Protein AF-A0A0G0NEH3-F1 (afdb_monomer_lite)

Structure (mmCIF, N/CA/C/O backbone):
data_AF-A0A0G0NEH3-F1
#
_entry.id   AF-A0A0G0NEH3-F1
#
loop_
_atom_site.group_PDB
_atom_site.id
_atom_site.type_symbol
_atom_site.label_atom_id
_atom_site.label_alt_id
_atom_site.label_comp_id
_atom_site.label_asym_id
_atom_site.label_entity_id
_atom_site.label_seq_id
_atom_site.pdbx_PDB_ins_code
_atom_site.Cartn_x
_atom_site.Cartn_y
_atom_site.Cartn_z
_atom_site.occupancy
_atom_site.B_iso_or_equiv
_atom_site.auth_seq_id
_atom_site.auth_comp_id
_atom_site.auth_asym_id
_atom_site.auth_atom_id
_atom_site.pdbx_PDB_model_num
ATOM 1 N N . MET A 1 1 ? -4.430 35.534 -38.968 1.00 45.97 1 MET A N 1
ATOM 2 C CA . MET A 1 1 ? -4.920 34.415 -38.131 1.00 45.97 1 MET A CA 1
ATOM 3 C C . MET A 1 1 ? -3.805 34.006 -37.180 1.00 45.97 1 MET A C 1
ATOM 5 O O . MET A 1 1 ? -2.730 33.674 -37.659 1.00 45.97 1 MET A O 1
ATOM 9 N N . LYS A 1 2 ? -4.003 34.110 -35.860 1.00 41.28 2 LYS A N 1
ATOM 10 C CA . LYS A 1 2 ? -3.019 33.651 -34.865 1.00 41.28 2 LYS A CA 1
ATOM 11 C C . LYS A 1 2 ? -3.250 32.157 -34.627 1.00 41.28 2 LYS A C 1
ATOM 13 O O . LYS A 1 2 ? -4.316 31.791 -34.145 1.00 41.28 2 LYS A O 1
ATOM 18 N N . GLN A 1 3 ? -2.287 31.315 -34.991 1.00 45.59 3 GLN A N 1
ATOM 19 C CA . GLN A 1 3 ? -2.290 29.906 -34.599 1.00 45.59 3 GLN A CA 1
ATOM 20 C C . GLN A 1 3 ? -2.036 29.839 -33.089 1.00 45.59 3 GLN A C 1
ATOM 22 O O . GLN A 1 3 ? -0.993 30.281 -32.607 1.00 45.59 3 GLN A O 1
ATOM 27 N N . GLN A 1 4 ? -3.019 29.353 -32.333 1.00 44.44 4 GLN A N 1
ATOM 28 C CA . GLN A 1 4 ? -2.833 29.016 -30.928 1.00 44.44 4 GLN A CA 1
ATOM 29 C C . GLN A 1 4 ? -2.044 27.705 -30.865 1.00 44.44 4 GLN A C 1
ATOM 31 O O . GLN A 1 4 ? -2.548 26.650 -31.236 1.00 44.44 4 GLN A O 1
ATOM 36 N N . ASN A 1 5 ? -0.791 27.789 -30.418 1.00 46.75 5 ASN A N 1
ATOM 37 C CA . ASN A 1 5 ? 0.003 26.632 -30.020 1.00 46.75 5 ASN A CA 1
ATOM 38 C C . ASN A 1 5 ? -0.616 26.043 -28.746 1.00 46.75 5 ASN A C 1
ATOM 40 O O . ASN A 1 5 ? -0.365 26.535 -27.645 1.00 46.75 5 ASN A O 1
ATOM 44 N N . ILE A 1 6 ? -1.438 25.006 -28.891 1.00 50.09 6 ILE A N 1
ATOM 45 C CA . ILE A 1 6 ? -1.877 24.187 -27.762 1.00 50.09 6 ILE A CA 1
ATOM 46 C C . ILE A 1 6 ? -0.690 23.284 -27.413 1.00 50.09 6 ILE A C 1
ATOM 48 O O . ILE A 1 6 ? -0.428 22.297 -28.094 1.00 50.09 6 ILE A O 1
ATOM 52 N N . LYS A 1 7 ? 0.088 23.655 -26.389 1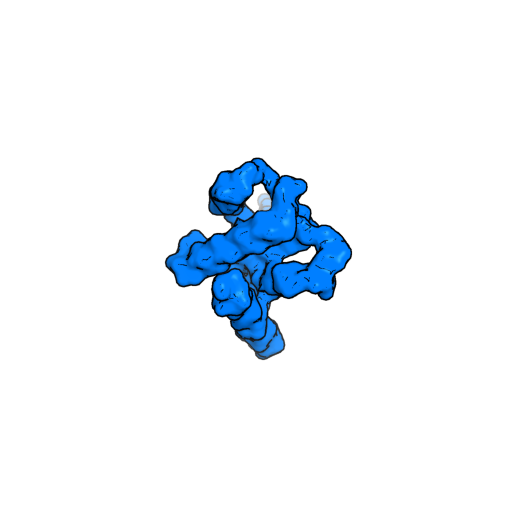.00 51.09 7 LYS A N 1
ATOM 53 C CA . LYS A 1 7 ? 1.048 22.730 -25.775 1.00 51.09 7 LYS A CA 1
ATOM 54 C C . LYS A 1 7 ? 0.238 21.619 -25.115 1.00 51.09 7 LYS A C 1
ATOM 56 O O . LYS A 1 7 ? -0.457 21.876 -24.138 1.00 51.09 7 LYS A O 1
ATOM 61 N N . GLU A 1 8 ? 0.319 20.411 -25.657 1.00 55.06 8 GLU A N 1
ATOM 62 C CA . GLU A 1 8 ? -0.192 19.217 -24.990 1.00 55.06 8 GLU A CA 1
ATOM 63 C C . GLU A 1 8 ? 0.517 19.064 -23.640 1.00 55.06 8 GLU A C 1
ATOM 65 O O . GLU A 1 8 ? 1.740 18.913 -23.567 1.00 55.06 8 GLU A O 1
ATOM 70 N N . ASP A 1 9 ? -0.255 19.152 -22.562 1.00 54.12 9 ASP A N 1
ATOM 71 C CA . ASP A 1 9 ? 0.188 18.851 -21.209 1.00 54.12 9 ASP A CA 1
ATOM 72 C C . ASP A 1 9 ? 0.417 17.334 -21.124 1.00 54.12 9 ASP A C 1
ATOM 74 O O . ASP A 1 9 ? -0.516 16.554 -20.941 1.00 54.12 9 ASP A O 1
ATOM 78 N N . LYS A 1 10 ? 1.660 16.891 -21.355 1.00 63.12 10 LYS A N 1
ATOM 79 C CA . LYS A 1 10 ? 2.066 15.472 -21.338 1.00 63.12 10 LYS A CA 1
ATOM 80 C C . LYS A 1 10 ? 2.152 14.908 -19.911 1.00 63.12 10 LYS A C 1
ATOM 82 O O . LYS A 1 10 ? 3.071 14.154 -19.595 1.00 63.12 10 LYS A O 1
ATOM 87 N N . THR A 1 11 ? 1.239 15.291 -19.025 1.00 66.50 11 THR A N 1
ATOM 88 C CA . THR A 1 11 ? 1.175 14.766 -17.661 1.00 66.50 11 THR A CA 1
ATOM 89 C C . THR A 1 11 ? 0.215 13.581 -17.603 1.00 66.50 11 THR A C 1
ATOM 91 O O . THR A 1 11 ? -0.978 13.687 -17.884 1.00 66.50 11 THR A O 1
ATOM 94 N N . ILE A 1 12 ? 0.738 12.410 -17.229 1.00 67.81 12 ILE A N 1
ATOM 95 C CA . ILE A 1 12 ? -0.093 11.242 -16.926 1.00 67.81 12 ILE A CA 1
ATOM 96 C C . ILE A 1 12 ? -0.796 11.521 -15.597 1.00 67.81 12 ILE A C 1
ATOM 98 O O . ILE A 1 12 ? -0.158 11.569 -14.545 1.00 67.81 12 ILE A O 1
ATOM 102 N N . ARG A 1 13 ? -2.116 11.719 -15.638 1.00 74.31 13 ARG A N 1
ATOM 103 C CA . ARG A 1 13 ? -2.934 11.864 -14.430 1.00 74.31 13 ARG A CA 1
ATOM 104 C C . ARG A 1 13 ? -3.298 10.487 -13.892 1.00 74.31 13 ARG A C 1
ATOM 106 O O . ARG A 1 13 ? -4.088 9.774 -14.503 1.00 74.31 13 ARG A O 1
ATOM 113 N N . ILE A 1 14 ? -2.755 10.142 -12.729 1.00 77.81 14 ILE A N 1
ATOM 114 C CA . ILE A 1 14 ? -3.209 8.976 -11.969 1.00 77.81 14 ILE A CA 1
ATOM 115 C C . ILE A 1 14 ? -4.453 9.385 -11.187 1.00 77.81 14 ILE A C 1
ATOM 117 O O . ILE A 1 14 ? -4.406 10.316 -10.383 1.00 77.81 14 ILE A O 1
ATOM 121 N N . ILE A 1 15 ? -5.566 8.701 -11.424 1.00 87.12 15 ILE A N 1
ATOM 122 C CA . ILE A 1 15 ? -6.808 8.947 -10.693 1.00 87.12 15 ILE A CA 1
ATOM 123 C C . ILE A 1 15 ? -6.823 8.042 -9.463 1.00 87.12 15 ILE A C 1
ATOM 125 O O . ILE A 1 15 ? -6.696 6.825 -9.584 1.00 87.12 15 ILE A O 1
ATOM 129 N N . PHE A 1 16 ? -7.004 8.630 -8.281 1.00 93.31 16 PHE A N 1
ATOM 130 C CA . PHE A 1 16 ? -7.158 7.863 -7.048 1.00 93.31 16 PHE A CA 1
ATOM 131 C C . PHE A 1 16 ? -8.413 6.964 -7.116 1.00 93.31 16 PHE A C 1
ATOM 133 O O . PHE A 1 16 ? -9.482 7.442 -7.511 1.00 93.31 16 PHE A O 1
ATOM 140 N N . PRO A 1 17 ? -8.341 5.682 -6.708 1.00 95.19 17 PRO A N 1
ATOM 141 C CA . PRO A 1 17 ? -9.444 4.729 -6.842 1.00 95.19 17 PRO A CA 1
ATOM 142 C C . PRO A 1 17 ? -10.521 4.895 -5.756 1.00 95.19 17 PRO A C 1
ATOM 144 O O . PRO A 1 17 ? -10.823 3.964 -5.008 1.00 95.19 17 PRO A O 1
ATOM 147 N N . THR A 1 18 ? -11.164 6.065 -5.685 1.00 95.25 18 THR A N 1
ATOM 148 C CA . THR A 1 18 ? -12.112 6.443 -4.617 1.00 95.25 18 THR A CA 1
ATOM 149 C C . THR A 1 18 ? -13.182 5.385 -4.346 1.00 95.25 18 THR A C 1
ATOM 151 O O . THR A 1 18 ? -13.457 5.068 -3.193 1.00 95.25 18 THR A O 1
ATOM 154 N N . LYS A 1 19 ? -13.785 4.807 -5.395 1.00 95.69 19 LYS A N 1
ATOM 155 C CA . LYS A 1 19 ? -14.850 3.800 -5.240 1.00 95.69 19 LYS A CA 1
ATOM 156 C C . LYS A 1 19 ? -14.348 2.505 -4.601 1.00 95.69 19 LYS A C 1
ATOM 158 O O . LYS A 1 19 ? -15.075 1.923 -3.806 1.00 95.69 19 LYS A O 1
ATOM 163 N N . LYS A 1 20 ? -13.146 2.042 -4.962 1.00 96.50 20 LYS A N 1
ATOM 164 C CA . LYS A 1 20 ? -12.552 0.834 -4.369 1.00 96.50 20 LYS A CA 1
ATOM 165 C C . LYS A 1 20 ? -12.114 1.123 -2.939 1.00 96.50 20 LYS A C 1
ATOM 167 O O . LYS A 1 20 ? -12.479 0.383 -2.037 1.00 96.50 20 LYS A O 1
ATOM 172 N N . PHE A 1 21 ? -11.458 2.262 -2.728 1.00 96.69 21 PHE A N 1
ATOM 173 C CA . PHE A 1 21 ? -11.007 2.668 -1.404 1.00 96.69 21 PHE A CA 1
ATOM 174 C C . PHE A 1 21 ? -12.158 2.794 -0.398 1.00 96.69 21 PHE A C 1
ATOM 176 O O . PHE A 1 21 ? -12.079 2.254 0.701 1.00 96.69 21 PHE A O 1
ATOM 183 N N . LYS A 1 22 ? -13.279 3.403 -0.806 1.00 95.88 22 LYS A N 1
ATOM 184 C CA . LYS A 1 22 ? -14.486 3.489 0.027 1.00 95.88 22 LYS A CA 1
ATOM 185 C C . LYS A 1 22 ? -15.001 2.114 0.461 1.00 95.88 22 LYS A C 1
ATOM 187 O O . LYS A 1 22 ? -15.400 1.966 1.607 1.00 95.88 22 LYS A O 1
ATOM 192 N N . LYS A 1 23 ? -14.944 1.103 -0.413 1.00 96.19 23 LYS A N 1
ATOM 193 C CA . LYS A 1 23 ? -15.351 -0.266 -0.056 1.00 96.19 23 LYS A CA 1
ATOM 194 C C . LYS A 1 23 ? -14.459 -0.866 1.030 1.00 96.19 23 LYS A C 1
ATOM 196 O O . LYS A 1 23 ? -14.976 -1.563 1.893 1.00 96.19 23 LYS A O 1
ATOM 201 N N . TYR A 1 24 ? -13.152 -0.598 1.013 1.00 96.62 24 TYR A N 1
ATOM 202 C CA . TYR A 1 24 ? -12.255 -1.073 2.073 1.00 96.62 24 TYR A CA 1
ATOM 203 C C . TYR A 1 24 ? -12.565 -0.417 3.424 1.00 96.62 24 TYR A C 1
ATOM 205 O O . TYR A 1 24 ? -12.594 -1.100 4.447 1.00 96.62 24 TYR A O 1
ATOM 213 N N . LEU A 1 25 ? -12.864 0.887 3.423 1.00 94.44 25 LEU A N 1
ATOM 214 C CA . LEU A 1 25 ? -13.293 1.607 4.626 1.00 94.44 25 LEU A CA 1
ATOM 215 C C . LEU A 1 25 ? -14.615 1.054 5.175 1.00 94.44 25 LEU A C 1
ATOM 217 O O . LEU A 1 25 ? -14.700 0.728 6.356 1.00 94.44 25 LEU A O 1
ATOM 221 N N . GLU A 1 26 ? -15.612 0.863 4.305 1.00 94.19 26 GLU A N 1
ATOM 222 C CA . GLU A 1 26 ? -16.923 0.314 4.673 1.00 94.19 26 GLU A CA 1
ATOM 223 C C . GLU A 1 26 ? -16.806 -1.094 5.273 1.00 94.19 26 GLU A C 1
ATOM 225 O O . GLU A 1 26 ? -17.424 -1.374 6.299 1.00 94.19 26 GLU A O 1
ATOM 230 N N . LYS A 1 27 ? -15.974 -1.969 4.691 1.00 93.69 27 LYS A N 1
ATOM 231 C CA . LYS A 1 27 ? -15.690 -3.299 5.259 1.00 93.69 27 LYS A CA 1
ATOM 232 C C . LYS A 1 27 ? -15.002 -3.229 6.621 1.00 93.69 27 LYS A C 1
ATOM 234 O O . LYS A 1 27 ? -15.237 -4.087 7.464 1.00 93.69 27 LYS A O 1
ATOM 239 N N . SER A 1 28 ? -14.181 -2.204 6.830 1.00 91.25 28 SER A N 1
ATOM 240 C CA . SER A 1 28 ? -13.503 -1.936 8.102 1.00 91.25 28 SER A CA 1
ATOM 241 C C . SER A 1 28 ? -14.407 -1.230 9.121 1.00 91.25 28 SER A C 1
ATOM 243 O O . SER A 1 28 ? -13.964 -0.936 10.228 1.00 91.25 28 SER A O 1
ATOM 245 N N . GLY A 1 29 ? -15.667 -0.952 8.766 1.00 92.56 29 GLY A N 1
ATOM 246 C CA . GLY A 1 29 ? -16.650 -0.321 9.644 1.00 92.56 29 GLY A CA 1
ATOM 247 C C . GLY A 1 29 ? -16.456 1.183 9.847 1.00 92.56 29 GLY A C 1
ATOM 248 O O . GLY A 1 29 ? -17.056 1.736 10.765 1.00 92.56 29 GLY A O 1
ATOM 249 N N . VAL A 1 30 ? -15.648 1.847 9.014 1.00 91.62 30 VAL A N 1
ATOM 250 C CA . VAL A 1 30 ? -15.346 3.283 9.134 1.00 91.62 30 VAL A CA 1
ATOM 251 C C . VAL A 1 30 ? -15.789 4.070 7.907 1.00 91.62 30 VAL A C 1
ATOM 253 O O . VAL A 1 30 ? -15.909 3.536 6.803 1.00 91.62 30 VAL A O 1
ATOM 256 N N . SER A 1 31 ? -16.016 5.372 8.088 1.00 88.44 31 SER A N 1
ATOM 257 C CA . SER A 1 31 ? -16.456 6.248 6.994 1.00 88.44 31 SER A CA 1
ATOM 258 C C . SER A 1 31 ? -15.318 7.037 6.340 1.00 88.44 31 SER A C 1
ATOM 260 O O . SER A 1 31 ? -15.448 7.495 5.200 1.00 88.44 31 SER A O 1
ATOM 262 N N . SER A 1 32 ? -14.191 7.182 7.041 1.00 88.75 32 SER A N 1
ATOM 263 C CA . SER A 1 32 ? -13.054 7.994 6.614 1.00 88.75 32 SER A CA 1
ATOM 264 C C . SER A 1 32 ? -11.721 7.470 7.154 1.00 88.75 32 SER A C 1
ATOM 266 O O . SER A 1 32 ? -11.674 6.726 8.131 1.00 88.75 32 SER A O 1
ATOM 268 N N . THR A 1 33 ? -10.611 7.900 6.549 1.00 84.56 33 THR A N 1
ATOM 269 C CA . THR A 1 33 ? -9.253 7.562 7.013 1.00 84.56 33 THR A CA 1
ATOM 270 C C . THR A 1 33 ? -8.922 8.095 8.398 1.00 84.56 33 THR A C 1
ATOM 272 O O . THR A 1 33 ? -8.106 7.500 9.091 1.00 84.56 33 THR A O 1
ATOM 275 N N . LYS A 1 34 ? -9.583 9.171 8.837 1.00 84.00 34 LYS A N 1
ATOM 276 C CA . LYS A 1 34 ? -9.378 9.772 10.166 1.00 84.00 34 LYS A CA 1
ATOM 277 C C . LYS A 1 34 ? -9.839 8.871 11.313 1.00 84.00 34 LYS A C 1
ATOM 279 O O . LYS A 1 34 ? -9.471 9.109 12.457 1.00 84.00 34 LYS A O 1
ATOM 284 N N . GLU A 1 35 ? -10.671 7.883 11.007 1.00 84.25 35 GLU A N 1
ATOM 285 C CA . GLU A 1 35 ? -11.208 6.917 11.965 1.00 84.25 35 GLU A CA 1
ATOM 286 C C . GLU A 1 35 ? -10.385 5.620 12.005 1.00 84.25 35 GLU A C 1
ATOM 288 O O . GLU A 1 35 ? -10.675 4.737 12.810 1.00 84.25 35 GLU A O 1
ATOM 293 N N . LEU A 1 36 ? -9.372 5.475 11.143 1.00 87.56 36 LEU A N 1
ATOM 294 C CA . LEU A 1 36 ? -8.572 4.260 11.088 1.00 87.56 36 LEU A CA 1
ATOM 295 C C . LEU A 1 36 ? -7.560 4.225 12.241 1.00 87.56 36 LEU A C 1
ATOM 297 O O . LEU A 1 36 ? -6.647 5.045 12.315 1.00 87.56 36 LEU A O 1
ATOM 301 N N . SER A 1 37 ? -7.687 3.227 13.113 1.00 92.06 37 SER A N 1
ATOM 302 C CA . SER A 1 37 ? -6.588 2.806 13.987 1.00 92.06 37 SER A CA 1
ATOM 303 C C . SER A 1 37 ? -5.509 2.080 13.176 1.00 92.06 37 SER A C 1
ATOM 305 O O . SER A 1 37 ? -5.765 1.634 12.057 1.00 92.06 37 SER A O 1
ATOM 307 N N . LEU A 1 38 ? -4.314 1.892 13.749 1.00 91.38 38 LEU A N 1
ATOM 308 C CA . LEU A 1 38 ? -3.236 1.139 13.091 1.00 91.38 38 LEU A CA 1
ATOM 309 C C . LEU A 1 38 ? -3.678 -0.268 12.653 1.00 91.38 38 LEU A C 1
ATOM 311 O O . LEU A 1 38 ? -3.353 -0.683 11.544 1.00 91.38 38 LEU A O 1
ATOM 315 N N . ASP A 1 39 ? -4.482 -0.958 13.465 1.00 92.00 39 ASP A N 1
ATOM 316 C CA . ASP A 1 39 ? -5.018 -2.283 13.126 1.00 92.00 39 ASP A CA 1
ATOM 317 C C . ASP A 1 39 ? -5.982 -2.230 11.932 1.00 92.00 39 ASP A C 1
ATOM 319 O O . ASP A 1 39 ? -5.975 -3.109 11.070 1.00 92.00 39 ASP A 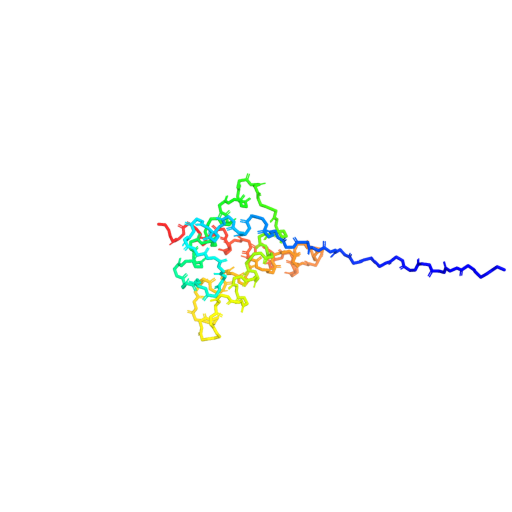O 1
ATOM 323 N N . LEU A 1 40 ? -6.800 -1.178 11.834 1.00 94.25 40 LEU A N 1
ATOM 324 C CA . LEU A 1 40 ? -7.688 -0.998 10.686 1.00 94.25 40 LEU A CA 1
ATOM 325 C C . LEU A 1 40 ? -6.903 -0.624 9.425 1.00 94.25 40 LEU A C 1
ATOM 327 O O . LEU A 1 40 ? -7.217 -1.125 8.348 1.00 94.25 40 LEU A O 1
ATOM 331 N N . ILE A 1 41 ? -5.851 0.193 9.545 1.00 95.06 41 ILE A N 1
ATOM 332 C CA . ILE A 1 41 ? -4.939 0.483 8.428 1.00 95.06 41 ILE A CA 1
ATOM 333 C C . ILE A 1 41 ? -4.282 -0.804 7.940 1.00 95.06 41 ILE A C 1
ATOM 335 O O . ILE A 1 41 ? -4.246 -1.047 6.734 1.00 95.06 41 ILE A O 1
ATOM 339 N N . HIS A 1 42 ? -3.801 -1.637 8.865 1.00 94.62 42 HIS A N 1
ATOM 340 C CA . HIS A 1 42 ? -3.245 -2.946 8.553 1.00 94.62 42 HIS A CA 1
ATOM 341 C C . HIS A 1 42 ? -4.236 -3.792 7.747 1.00 94.62 42 HIS A C 1
ATOM 343 O O . HIS A 1 42 ? -3.899 -4.253 6.657 1.00 94.62 42 HIS A O 1
ATOM 349 N N . ASN A 1 43 ? -5.475 -3.928 8.222 1.00 94.00 43 ASN A N 1
ATOM 350 C CA . ASN A 1 43 ? -6.496 -4.734 7.551 1.00 94.00 43 ASN A CA 1
ATOM 351 C C . ASN A 1 43 ? -6.828 -4.204 6.149 1.00 94.00 43 ASN A C 1
ATOM 353 O O . ASN A 1 43 ? -6.832 -4.970 5.183 1.00 94.00 43 ASN A O 1
ATOM 357 N N . VAL A 1 44 ? -7.035 -2.889 6.012 1.00 96.19 44 VAL A N 1
ATOM 358 C CA . VAL A 1 44 ? -7.264 -2.244 4.708 1.00 96.19 44 VAL A CA 1
ATOM 359 C C . VAL A 1 44 ? -6.092 -2.507 3.761 1.00 96.19 44 VAL A C 1
ATOM 361 O O . VAL A 1 44 ? -6.296 -2.807 2.581 1.00 96.19 44 VAL A O 1
ATOM 364 N N . PHE A 1 45 ? -4.859 -2.414 4.256 1.00 96.50 45 PHE A N 1
ATOM 365 C CA . PHE A 1 45 ? -3.671 -2.626 3.441 1.00 96.50 45 PHE A CA 1
ATOM 366 C C . PHE A 1 45 ? -3.520 -4.087 2.997 1.00 96.50 45 PHE A C 1
ATOM 368 O O . PHE A 1 45 ? -3.266 -4.338 1.818 1.00 96.50 45 PHE A O 1
ATOM 375 N N . VAL A 1 46 ? -3.755 -5.051 3.891 1.00 95.56 46 VAL A N 1
ATOM 376 C CA . VAL A 1 46 ? -3.752 -6.487 3.564 1.00 95.56 46 VAL A CA 1
ATOM 377 C C . VAL A 1 46 ? -4.798 -6.812 2.497 1.00 95.56 46 VAL A C 1
ATOM 379 O O . VAL A 1 46 ? -4.478 -7.502 1.526 1.00 95.56 46 VAL A O 1
ATOM 382 N N . GLU A 1 47 ? -6.018 -6.277 2.616 1.00 95.44 47 GLU A N 1
ATOM 383 C CA . GLU A 1 47 ? -7.045 -6.436 1.577 1.00 95.44 47 GLU A CA 1
ATOM 384 C C . GLU A 1 47 ? -6.597 -5.841 0.238 1.00 95.44 47 GLU A C 1
ATOM 386 O O . GLU A 1 47 ? -6.724 -6.488 -0.803 1.00 95.44 47 GLU A O 1
ATOM 391 N N . THR A 1 48 ? -6.008 -4.644 0.264 1.00 96.88 48 THR A N 1
ATOM 392 C CA . THR A 1 48 ? -5.519 -3.963 -0.943 1.00 96.88 48 THR A CA 1
ATOM 393 C C . THR A 1 48 ? -4.427 -4.783 -1.645 1.00 96.88 48 THR A C 1
ATOM 395 O O . THR A 1 48 ? -4.452 -4.926 -2.869 1.00 96.88 48 THR A O 1
ATOM 398 N N . ILE A 1 49 ? -3.492 -5.381 -0.892 1.00 96.12 49 ILE A N 1
ATOM 399 C CA . ILE A 1 49 ? -2.478 -6.300 -1.442 1.00 96.12 49 ILE A CA 1
ATOM 400 C C . ILE A 1 49 ? -3.140 -7.557 -2.018 1.00 96.12 49 ILE A C 1
ATOM 402 O O . ILE A 1 49 ? -2.742 -8.032 -3.086 1.00 96.12 49 ILE A O 1
ATOM 406 N N . GLY A 1 50 ? -4.140 -8.106 -1.327 1.00 95.44 50 GLY A N 1
ATOM 407 C CA . GLY A 1 50 ? -4.902 -9.262 -1.792 1.00 95.44 50 GLY A CA 1
ATOM 408 C C . GLY A 1 50 ? -5.558 -9.016 -3.151 1.00 95.44 50 GLY A C 1
ATOM 409 O O . GLY A 1 50 ? -5.419 -9.835 -4.059 1.00 95.44 50 GLY A O 1
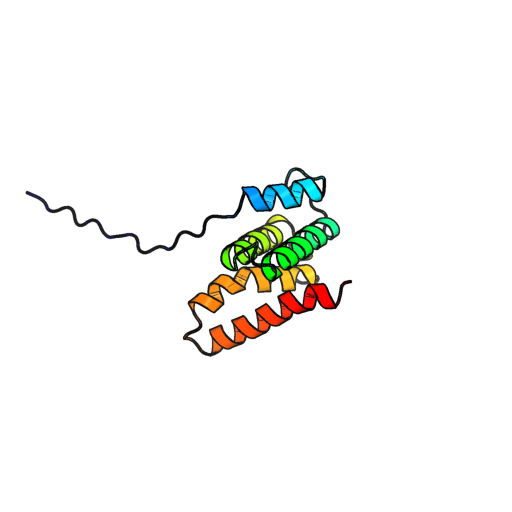ATOM 410 N N . ASP A 1 51 ? -6.208 -7.870 -3.320 1.00 96.56 51 ASP A N 1
ATOM 411 C CA . ASP A 1 51 ? -6.878 -7.507 -4.570 1.00 96.56 51 ASP A CA 1
ATOM 412 C C . ASP A 1 51 ? -5.874 -7.167 -5.682 1.00 96.56 51 ASP A C 1
ATOM 414 O O . ASP A 1 51 ? -6.082 -7.544 -6.837 1.00 96.56 51 ASP A O 1
ATOM 418 N N . PHE A 1 52 ? -4.727 -6.563 -5.349 1.00 96.25 52 PHE A N 1
ATOM 419 C CA . PHE A 1 52 ? -3.617 -6.403 -6.296 1.00 96.25 52 PHE A CA 1
ATOM 420 C C . PHE A 1 52 ? -3.112 -7.757 -6.816 1.00 96.25 52 PHE A C 1
ATOM 422 O O . PHE A 1 52 ? -2.969 -7.947 -8.023 1.00 96.25 52 PHE A O 1
ATOM 429 N N . ARG A 1 53 ? -2.911 -8.742 -5.931 1.00 94.38 53 ARG A N 1
ATOM 430 C CA . ARG A 1 53 ? -2.467 -10.097 -6.311 1.00 94.38 53 ARG A CA 1
ATOM 431 C C . ARG A 1 53 ? -3.456 -10.825 -7.219 1.00 94.38 53 ARG A C 1
ATOM 433 O O . ARG A 1 53 ? -3.031 -11.599 -8.071 1.00 94.38 53 ARG A O 1
ATOM 440 N N . LYS A 1 54 ? -4.756 -10.582 -7.045 1.00 95.81 54 LYS A N 1
ATOM 441 C CA . LYS A 1 54 ? -5.814 -11.133 -7.908 1.00 95.81 54 LYS A CA 1
ATOM 442 C C . LYS A 1 54 ? -5.952 -10.390 -9.243 1.00 95.81 54 LYS A C 1
ATOM 444 O O . LYS A 1 54 ? -6.713 -10.830 -10.098 1.00 95.81 54 LYS A O 1
ATOM 449 N N . GLY A 1 55 ? -5.250 -9.269 -9.425 1.00 95.25 55 GLY A N 1
ATOM 450 C CA . GLY A 1 55 ? -5.397 -8.391 -10.588 1.00 95.25 55 GLY A CA 1
ATOM 451 C C . GLY A 1 55 ? -6.647 -7.503 -10.547 1.00 95.25 55 GLY A C 1
ATOM 452 O O . GLY A 1 55 ? -6.984 -6.871 -11.545 1.00 95.25 55 GLY A O 1
ATOM 453 N N . GLU A 1 56 ? -7.335 -7.427 -9.406 1.00 96.75 56 GLU A N 1
ATOM 454 C CA . GLU A 1 56 ? -8.510 -6.570 -9.195 1.00 96.75 56 GLU A CA 1
ATOM 455 C C . GLU A 1 56 ? -8.119 -5.109 -8.923 1.00 96.75 56 GLU A C 1
ATOM 457 O O . GLU A 1 56 ? -8.943 -4.193 -9.035 1.00 96.75 56 GLU A O 1
ATOM 462 N N . LEU A 1 57 ? -6.848 -4.880 -8.593 1.00 96.25 57 LEU A N 1
ATOM 463 C CA . LEU A 1 57 ? -6.262 -3.578 -8.327 1.00 96.25 57 LEU A CA 1
ATOM 464 C C . LEU A 1 57 ? -4.981 -3.421 -9.153 1.00 96.25 57 LEU A C 1
ATOM 466 O O . LEU A 1 57 ? -4.147 -4.321 -9.191 1.00 96.25 57 LEU A O 1
ATOM 470 N N . SER A 1 58 ? -4.828 -2.294 -9.844 1.00 96.12 58 SER A N 1
ATOM 471 C CA . SER A 1 58 ? -3.607 -2.003 -10.602 1.00 96.12 58 SER A CA 1
ATOM 472 C C . SER A 1 58 ? -2.481 -1.505 -9.691 1.00 96.12 58 SER A C 1
ATOM 474 O O . SER A 1 58 ? -2.720 -1.081 -8.561 1.00 96.12 58 SER A O 1
ATOM 476 N N . LEU A 1 59 ? -1.243 -1.494 -10.191 1.00 95.31 59 LEU A N 1
ATOM 477 C CA . LEU A 1 59 ? -0.097 -0.983 -9.433 1.00 95.31 59 LEU A CA 1
ATOM 478 C C . LEU A 1 59 ? -0.262 0.493 -9.037 1.00 95.31 59 LEU A C 1
ATOM 480 O O . LEU A 1 59 ? 0.037 0.864 -7.908 1.00 95.31 59 LEU A O 1
ATOM 484 N N . ASP A 1 60 ? -0.781 1.320 -9.945 1.00 95.25 60 ASP A N 1
ATOM 485 C CA . ASP A 1 60 ? -1.036 2.739 -9.682 1.00 95.25 60 ASP A CA 1
ATOM 486 C C . ASP A 1 60 ? -2.113 2.932 -8.604 1.00 95.25 60 ASP A C 1
ATOM 488 O O . ASP A 1 60 ? -2.001 3.812 -7.751 1.00 95.25 60 ASP A O 1
ATOM 492 N N . GLU A 1 61 ? -3.147 2.086 -8.608 1.00 96.94 61 GLU A N 1
ATOM 493 C CA . GLU A 1 61 ? -4.177 2.093 -7.569 1.00 96.94 61 GLU A CA 1
ATOM 494 C C . GLU A 1 61 ? -3.609 1.655 -6.212 1.00 96.94 61 GLU A C 1
ATOM 496 O O . GLU A 1 61 ? -3.938 2.270 -5.197 1.00 96.94 61 GLU A O 1
ATOM 501 N N . LEU A 1 62 ? -2.737 0.637 -6.191 1.00 97.25 62 LEU A N 1
ATOM 502 C CA . LEU A 1 62 ? -2.093 0.138 -4.970 1.00 97.25 62 LEU A CA 1
ATOM 503 C C . LEU A 1 62 ? -1.212 1.229 -4.375 1.00 97.25 62 LEU A C 1
ATOM 505 O O . LEU A 1 62 ? -1.330 1.537 -3.189 1.00 97.25 62 LEU A O 1
ATOM 509 N N . SER A 1 63 ? -0.367 1.840 -5.206 1.00 96.94 63 SER A N 1
ATOM 510 C CA . SER A 1 63 ? 0.490 2.950 -4.800 1.00 96.94 63 SER A CA 1
ATOM 511 C C . SER A 1 63 ? -0.325 4.143 -4.308 1.00 96.94 63 SER A C 1
ATOM 513 O O . SER A 1 63 ? -0.011 4.706 -3.264 1.00 96.94 63 SER A O 1
ATOM 515 N N . GLY A 1 64 ? -1.415 4.494 -4.997 1.00 96.50 64 GLY A N 1
ATOM 516 C CA . GLY A 1 64 ? -2.296 5.587 -4.590 1.00 96.50 64 GLY A CA 1
ATOM 517 C C . GLY A 1 64 ? -2.943 5.360 -3.221 1.00 96.50 64 GLY A C 1
ATOM 518 O O . GLY A 1 64 ? -2.900 6.248 -2.370 1.00 96.50 64 GLY A O 1
ATOM 519 N N . ILE A 1 65 ? -3.510 4.171 -2.989 1.00 97.44 65 ILE A N 1
ATOM 520 C CA . ILE A 1 65 ? -4.116 3.809 -1.697 1.00 97.44 65 ILE A CA 1
ATOM 521 C C . ILE A 1 65 ? -3.059 3.785 -0.595 1.00 97.44 65 ILE A C 1
ATOM 523 O O . ILE A 1 65 ? -3.266 4.380 0.460 1.00 97.44 65 ILE A O 1
ATOM 527 N N . SER A 1 66 ? -1.915 3.149 -0.847 1.00 97.25 66 SER A N 1
ATOM 528 C CA . SER A 1 66 ? -0.840 3.024 0.142 1.00 97.25 66 SER A CA 1
ATOM 529 C C . SER A 1 66 ? -0.272 4.384 0.535 1.00 97.25 66 SER A C 1
ATOM 531 O O . SER A 1 66 ? -0.090 4.646 1.720 1.00 97.25 66 SER A O 1
ATOM 533 N N . ASN A 1 67 ? -0.089 5.288 -0.433 1.00 96.06 67 ASN A N 1
ATOM 534 C CA . ASN A 1 67 ? 0.335 6.659 -0.164 1.00 96.06 67 ASN A CA 1
ATOM 535 C C . ASN A 1 67 ? -0.674 7.412 0.712 1.00 96.06 67 ASN A C 1
ATOM 537 O O . ASN A 1 67 ? -0.282 8.133 1.627 1.00 96.06 67 ASN A O 1
ATOM 541 N N . HIS A 1 68 ? -1.971 7.242 0.447 1.00 95.50 68 HIS A N 1
ATOM 542 C CA . HIS A 1 68 ? -3.022 7.882 1.233 1.00 95.50 68 HIS A CA 1
ATOM 543 C C . HIS A 1 68 ? -3.060 7.347 2.671 1.00 95.50 68 HIS A C 1
ATOM 545 O O . HIS A 1 68 ? -3.096 8.132 3.614 1.00 95.50 68 HIS A O 1
ATOM 551 N N . LEU A 1 69 ? -2.962 6.027 2.858 1.00 95.44 69 LEU A N 1
ATOM 552 C CA . LEU A 1 69 ? -2.874 5.409 4.185 1.00 95.44 69 LEU A CA 1
ATOM 553 C C . LEU A 1 69 ? -1.608 5.834 4.939 1.00 95.44 69 LEU A C 1
ATOM 555 O O . LEU A 1 69 ? -1.680 6.136 6.126 1.00 95.44 69 LEU A O 1
ATOM 559 N N . TRP A 1 70 ? -0.460 5.896 4.262 1.00 95.12 70 TRP A N 1
ATOM 560 C CA . TRP A 1 70 ? 0.802 6.323 4.866 1.00 95.12 70 TRP A CA 1
ATOM 561 C C . TRP A 1 70 ? 0.789 7.798 5.276 1.00 95.12 70 TRP A C 1
ATOM 563 O O . TRP A 1 70 ? 1.244 8.148 6.363 1.00 95.12 70 TRP A O 1
ATOM 573 N N . SER A 1 71 ? 0.268 8.663 4.403 1.00 92.25 71 SER A N 1
ATOM 574 C CA . SER A 1 71 ? 0.282 10.113 4.611 1.00 92.25 71 SER A CA 1
ATOM 575 C C . SER A 1 71 ? -0.745 10.553 5.648 1.00 92.25 71 SER A C 1
ATOM 577 O O . SER A 1 71 ? -0.400 11.333 6.536 1.00 92.25 71 SER A O 1
ATOM 579 N N . ASP A 1 72 ? -1.974 10.034 5.546 1.00 90.50 72 ASP A N 1
ATOM 580 C CA . ASP A 1 72 ? -3.123 10.514 6.323 1.00 90.50 72 ASP A CA 1
ATOM 581 C C . ASP A 1 72 ? -3.513 9.575 7.473 1.00 90.50 72 ASP A C 1
ATOM 583 O O . ASP A 1 72 ? -4.160 10.013 8.423 1.00 90.50 72 ASP A O 1
ATOM 587 N N . GLY A 1 73 ? -3.158 8.289 7.391 1.00 87.75 73 GLY A N 1
ATOM 588 C CA . GLY A 1 73 ? -3.514 7.282 8.395 1.00 87.75 73 GLY A CA 1
ATOM 589 C C . GLY A 1 73 ? -2.438 7.054 9.459 1.00 87.75 73 GLY A C 1
ATOM 590 O O . GLY A 1 73 ? -2.763 6.757 10.606 1.00 87.75 73 GLY A O 1
ATOM 591 N N . ILE A 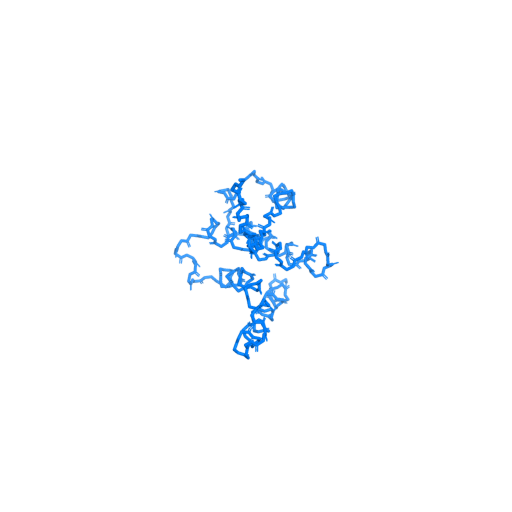1 74 ? -1.155 7.199 9.119 1.00 90.62 74 ILE A N 1
ATOM 592 C CA . ILE A 1 74 ? -0.053 6.940 10.055 1.00 90.62 74 ILE A CA 1
ATOM 593 C C . ILE A 1 74 ? 0.394 8.240 10.732 1.00 90.62 74 ILE A C 1
ATOM 595 O O . ILE A 1 74 ? 0.728 9.224 10.070 1.00 90.62 74 ILE A O 1
ATOM 599 N N . SER A 1 75 ? 0.468 8.229 12.067 1.00 89.00 75 SER A N 1
ATOM 600 C CA . SER A 1 75 ? 1.000 9.359 12.833 1.00 89.00 75 SER A CA 1
ATOM 601 C C . SER A 1 75 ? 2.498 9.557 12.569 1.00 89.00 75 SER A C 1
ATOM 603 O O . SER A 1 75 ? 3.236 8.596 12.348 1.00 89.00 75 SER A O 1
ATOM 605 N N . ASP A 1 76 ? 3.001 10.790 12.664 1.00 87.81 76 ASP A N 1
ATOM 606 C CA . ASP A 1 76 ? 4.428 11.064 12.421 1.00 87.81 76 ASP A CA 1
ATOM 607 C C . ASP A 1 76 ? 5.369 10.283 13.355 1.00 87.81 76 ASP A C 1
ATOM 609 O O . ASP A 1 76 ? 6.503 9.982 12.984 1.00 87.81 76 ASP A O 1
ATOM 613 N N . LYS A 1 77 ? 4.894 9.901 14.549 1.00 86.06 77 LYS A N 1
ATOM 614 C CA . LYS A 1 77 ? 5.655 9.075 15.499 1.00 86.06 77 LYS A CA 1
ATOM 615 C C . LYS A 1 77 ? 5.793 7.623 15.034 1.00 86.06 77 LYS A C 1
ATOM 617 O O . LYS A 1 77 ? 6.806 6.988 15.324 1.00 86.06 77 LYS A O 1
ATOM 622 N N . ASP A 1 78 ? 4.805 7.115 14.303 1.00 86.19 78 ASP A N 1
ATOM 623 C CA . ASP A 1 78 ? 4.734 5.715 13.874 1.00 86.19 78 ASP A CA 1
ATOM 624 C C . ASP A 1 78 ? 5.344 5.492 12.483 1.00 86.19 78 ASP A C 1
ATOM 626 O O . ASP A 1 78 ? 5.743 4.367 12.162 1.00 86.19 78 ASP A O 1
ATOM 630 N N . LYS A 1 79 ? 5.485 6.560 11.677 1.00 86.31 79 LYS A N 1
ATOM 631 C CA . LYS A 1 79 ? 6.057 6.517 10.315 1.00 86.31 79 LYS A CA 1
ATOM 632 C C . LYS A 1 79 ? 7.446 5.882 10.250 1.00 86.31 79 LYS A C 1
ATOM 634 O O . LYS A 1 79 ? 7.762 5.212 9.273 1.00 86.31 79 LYS A O 1
ATOM 639 N N . PHE A 1 80 ? 8.259 6.074 11.286 1.00 83.00 80 PHE A N 1
ATOM 640 C CA . PHE A 1 80 ? 9.641 5.581 11.327 1.00 83.00 80 PHE A CA 1
ATOM 641 C C . PHE A 1 80 ? 9.822 4.315 12.171 1.00 83.00 80 PHE A C 1
ATOM 643 O O . PHE A 1 80 ? 10.878 3.688 12.111 1.00 83.00 80 PHE A O 1
ATOM 650 N N . ASN A 1 81 ? 8.798 3.925 12.934 1.00 83.06 81 ASN A N 1
ATOM 651 C CA . ASN A 1 81 ? 8.913 2.891 13.963 1.00 83.06 81 ASN A CA 1
ATOM 652 C C . ASN A 1 81 ? 8.066 1.643 13.688 1.00 83.06 81 ASN A C 1
ATOM 654 O O . ASN A 1 81 ? 8.279 0.631 14.348 1.00 83.06 81 ASN A O 1
ATOM 658 N N . SER A 1 82 ? 7.141 1.681 12.722 1.00 88.25 82 SER A N 1
ATOM 659 C CA . SER A 1 82 ? 6.314 0.518 12.379 1.00 88.25 82 SER A CA 1
ATOM 660 C C . SER A 1 82 ? 6.699 -0.098 11.035 1.00 88.25 82 SER A C 1
ATOM 662 O O . SER A 1 82 ? 6.935 0.602 10.047 1.00 88.25 82 SER A O 1
ATOM 664 N N . ASP A 1 83 ? 6.719 -1.430 10.978 1.00 92.25 83 ASP A N 1
ATOM 665 C CA . ASP A 1 83 ? 6.933 -2.157 9.721 1.00 92.25 83 ASP A CA 1
ATOM 666 C C . ASP A 1 83 ? 5.758 -1.972 8.755 1.00 92.25 83 ASP A C 1
ATOM 668 O O . ASP A 1 83 ? 5.955 -1.949 7.540 1.00 92.25 83 ASP A O 1
ATOM 672 N N . LEU A 1 84 ? 4.553 -1.729 9.285 1.00 94.12 84 LEU A N 1
ATOM 673 C CA . LEU A 1 84 ? 3.399 -1.298 8.498 1.00 94.12 84 LEU A CA 1
ATOM 674 C C . LEU A 1 84 ? 3.697 0.005 7.743 1.00 94.12 84 LEU A C 1
ATOM 676 O O . LEU A 1 84 ? 3.495 0.063 6.534 1.00 94.12 84 LEU A O 1
ATOM 680 N N . ALA A 1 85 ? 4.210 1.038 8.421 1.00 94.44 85 ALA A N 1
ATOM 681 C CA . ALA A 1 85 ? 4.505 2.313 7.772 1.00 94.44 85 ALA A CA 1
ATOM 682 C C . ALA A 1 85 ? 5.610 2.194 6.717 1.00 94.44 85 ALA A C 1
ATOM 684 O O . ALA A 1 85 ? 5.481 2.782 5.644 1.00 94.44 85 ALA A O 1
ATOM 685 N N . LYS A 1 86 ? 6.664 1.414 6.986 1.00 94.50 86 LYS A N 1
ATOM 686 C CA . LYS A 1 86 ? 7.717 1.146 5.991 1.00 94.50 86 LYS A CA 1
ATOM 687 C C . LYS A 1 86 ? 7.141 0.461 4.755 1.00 94.50 86 LYS A C 1
ATOM 689 O O . LYS A 1 86 ? 7.335 0.942 3.644 1.00 94.50 86 LYS A O 1
ATOM 694 N N . THR A 1 87 ? 6.330 -0.575 4.958 1.00 96.06 87 THR A N 1
ATOM 695 C CA . THR A 1 87 ? 5.741 -1.332 3.849 1.00 96.06 87 THR A CA 1
ATOM 696 C C . THR A 1 87 ? 4.753 -0.481 3.046 1.00 96.06 87 THR A C 1
ATOM 698 O O . THR A 1 87 ? 4.736 -0.545 1.816 1.00 96.06 87 THR A O 1
ATOM 701 N N . LEU A 1 88 ? 3.947 0.351 3.715 1.00 96.62 88 LEU A N 1
ATOM 702 C CA . LEU A 1 88 ? 3.050 1.309 3.062 1.00 96.62 88 LEU A CA 1
ATOM 703 C C . LEU A 1 88 ? 3.824 2.318 2.206 1.00 96.62 88 LEU A C 1
ATOM 705 O O . LEU A 1 88 ? 3.413 2.597 1.079 1.00 96.62 88 LEU A O 1
ATOM 709 N N . TYR A 1 89 ? 4.950 2.829 2.711 1.00 96.25 89 TYR A N 1
ATOM 710 C CA . TYR A 1 89 ? 5.838 3.703 1.947 1.00 96.25 89 TYR A CA 1
ATOM 711 C C . TYR A 1 89 ? 6.414 2.979 0.723 1.00 96.25 89 TYR A C 1
ATOM 713 O O . TYR A 1 89 ? 6.308 3.477 -0.397 1.00 96.25 89 TYR A O 1
ATOM 721 N N . SER A 1 90 ? 6.930 1.762 0.902 1.00 96.69 90 SER A N 1
ATOM 722 C CA . SER A 1 90 ? 7.438 0.954 -0.208 1.00 96.69 90 SER A CA 1
ATOM 723 C C . SER A 1 90 ? 6.364 0.715 -1.277 1.00 96.69 90 SER A C 1
ATOM 725 O O . SER A 1 90 ? 6.634 0.873 -2.467 1.00 96.69 90 SER A O 1
ATOM 727 N N . ALA A 1 91 ? 5.120 0.419 -0.882 1.00 97.19 91 ALA A N 1
ATOM 728 C CA . ALA A 1 91 ? 3.994 0.274 -1.807 1.00 97.19 91 ALA A CA 1
ATOM 729 C C . ALA A 1 91 ? 3.625 1.584 -2.526 1.00 97.19 91 ALA A C 1
ATOM 731 O O . ALA A 1 91 ? 3.317 1.562 -3.724 1.00 97.19 91 ALA A O 1
ATOM 732 N N . ALA A 1 92 ? 3.674 2.722 -1.826 1.00 96.31 92 ALA A N 1
ATOM 733 C CA . ALA A 1 92 ? 3.411 4.046 -2.389 1.00 96.31 92 ALA A CA 1
ATOM 734 C C . ALA A 1 92 ? 4.374 4.388 -3.541 1.00 96.31 92 ALA A C 1
ATOM 736 O O . ALA A 1 92 ? 3.950 4.916 -4.570 1.00 96.31 92 ALA A O 1
ATOM 737 N N . GLU A 1 93 ? 5.641 3.994 -3.416 1.00 96.06 93 GLU A N 1
ATOM 738 C CA . GLU A 1 93 ? 6.700 4.327 -4.376 1.00 96.06 93 GLU A CA 1
ATOM 739 C C . GLU A 1 93 ? 6.784 3.374 -5.585 1.00 96.06 93 GLU A C 1
ATOM 741 O O . GLU A 1 93 ? 7.471 3.670 -6.568 1.00 96.06 93 GLU A O 1
ATOM 746 N N . LEU A 1 94 ? 6.085 2.231 -5.577 1.00 94.75 94 LEU A N 1
ATOM 747 C CA . LEU A 1 94 ? 6.189 1.238 -6.659 1.00 94.75 94 LEU A CA 1
ATOM 748 C C . LEU A 1 94 ? 5.869 1.820 -8.044 1.00 94.75 94 LEU A C 1
ATOM 750 O O . LEU A 1 94 ? 6.591 1.553 -9.009 1.00 94.75 94 LEU A O 1
ATOM 754 N N . SER A 1 95 ? 4.805 2.622 -8.145 1.00 92.62 95 SER A N 1
ATOM 755 C CA . SER A 1 95 ? 4.408 3.275 -9.400 1.00 92.62 95 SER A CA 1
ATOM 756 C C . SER A 1 95 ? 5.469 4.249 -9.929 1.00 92.62 95 SER A C 1
ATOM 758 O O . SER A 1 95 ? 5.630 4.398 -11.142 1.00 92.62 95 SER A O 1
ATOM 760 N N . PHE A 1 96 ? 6.240 4.884 -9.044 1.00 91.81 96 PHE A N 1
ATOM 761 C CA . PHE A 1 96 ? 7.356 5.735 -9.436 1.00 91.81 96 PHE A CA 1
ATOM 762 C C . PHE A 1 96 ? 8.501 4.894 -10.004 1.00 91.81 96 PHE A C 1
ATOM 764 O O . PHE A 1 96 ? 8.965 5.150 -11.120 1.00 91.81 96 PHE A O 1
ATOM 771 N N . TYR A 1 97 ? 8.930 3.857 -9.283 1.00 92.06 97 TYR A N 1
ATOM 772 C CA . TYR A 1 97 ? 10.084 3.065 -9.707 1.00 92.06 97 TYR A CA 1
ATOM 773 C C . TYR A 1 97 ? 9.824 2.254 -10.977 1.00 92.06 97 TYR A C 1
ATOM 775 O O . TYR A 1 97 ? 10.706 2.178 -11.831 1.00 92.06 97 TYR A O 1
ATOM 783 N N . VAL A 1 98 ? 8.612 1.723 -11.175 1.00 92.25 98 VAL A N 1
ATOM 784 C CA . VAL A 1 98 ? 8.286 0.982 -12.407 1.00 92.25 98 VAL A CA 1
ATOM 785 C C . VAL A 1 98 ? 8.358 1.872 -13.653 1.00 92.25 98 VAL A C 1
ATOM 787 O O . VAL A 1 98 ? 8.784 1.428 -14.716 1.00 92.25 98 VAL A O 1
ATOM 790 N N . ARG A 1 99 ? 7.987 3.154 -13.539 1.00 91.44 99 ARG A N 1
ATOM 791 C CA . ARG A 1 99 ? 8.050 4.103 -14.664 1.00 91.44 99 ARG A CA 1
ATOM 792 C C . ARG A 1 99 ? 9.478 4.488 -15.015 1.00 91.44 99 ARG A C 1
ATOM 794 O O . ARG A 1 99 ? 9.750 4.834 -16.159 1.00 91.44 99 ARG A O 1
ATOM 801 N N . ASN A 1 100 ? 10.379 4.387 -14.045 1.00 90.94 100 ASN A N 1
ATOM 802 C CA . ASN A 1 100 ? 11.796 4.677 -14.200 1.00 90.94 100 ASN A CA 1
ATOM 803 C C . ASN A 1 100 ? 12.640 3.405 -14.372 1.00 90.94 100 ASN A C 1
ATOM 805 O O . ASN A 1 100 ? 13.855 3.479 -14.278 1.00 90.94 100 ASN A O 1
ATOM 809 N N . VAL A 1 101 ? 12.038 2.247 -14.675 1.00 89.44 101 VAL A N 1
ATOM 810 C CA . VAL A 1 101 ? 12.718 0.931 -14.711 1.00 89.44 101 VAL A CA 1
ATOM 811 C C . VAL A 1 101 ? 13.883 0.824 -15.711 1.00 89.44 101 VAL A C 1
ATOM 813 O O . VAL A 1 101 ? 14.657 -0.126 -15.663 1.00 89.44 101 VAL A O 1
ATOM 816 N N . GLN A 1 102 ? 14.024 1.780 -16.632 1.00 91.94 102 GLN A N 1
ATOM 817 C CA . GLN A 1 102 ? 15.195 1.869 -17.514 1.00 91.94 102 GLN A CA 1
ATOM 818 C C . GLN A 1 102 ? 16.474 2.243 -16.743 1.00 91.94 102 GLN A C 1
ATOM 820 O O . GLN A 1 102 ? 17.578 1.904 -17.168 1.00 91.94 102 GLN A O 1
ATOM 825 N N . ASP A 1 103 ? 16.328 2.916 -15.602 1.00 94.69 103 ASP A N 1
ATOM 826 C CA . ASP A 1 103 ? 17.392 3.137 -14.636 1.00 94.69 103 ASP A CA 1
ATOM 827 C C .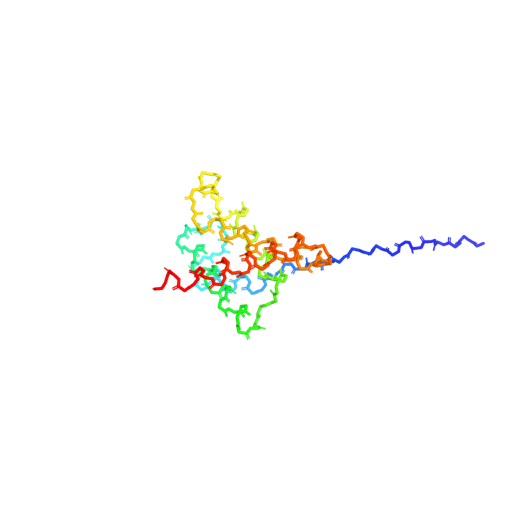 ASP A 1 103 ? 17.596 1.865 -13.792 1.00 94.69 103 ASP A C 1
ATOM 829 O O . ASP A 1 103 ? 16.653 1.303 -13.226 1.00 94.69 103 ASP A O 1
ATOM 833 N N . LYS A 1 104 ? 18.844 1.384 -13.717 1.00 92.19 104 LYS A N 1
ATOM 834 C CA . LYS A 1 104 ? 19.178 0.130 -13.022 1.00 92.19 104 LYS A CA 1
ATOM 835 C C . LYS A 1 104 ? 18.900 0.197 -11.522 1.00 92.19 104 LYS A C 1
ATOM 837 O O . LYS A 1 104 ? 18.488 -0.811 -10.945 1.00 92.19 104 LYS A O 1
ATOM 842 N N . ASP A 1 105 ? 19.116 1.351 -10.902 1.00 94.44 105 ASP A N 1
ATOM 843 C CA . ASP A 1 105 ? 18.859 1.541 -9.480 1.00 94.44 105 ASP A CA 1
ATOM 844 C C . ASP A 1 105 ? 17.353 1.592 -9.228 1.00 94.44 105 ASP A C 1
ATOM 846 O O . ASP A 1 105 ? 16.870 0.924 -8.315 1.00 94.44 105 ASP A O 1
ATOM 850 N N . ALA A 1 106 ? 16.585 2.271 -10.086 1.00 91.44 106 ALA A N 1
ATOM 851 C CA . ALA A 1 106 ? 15.124 2.257 -10.010 1.00 91.44 106 ALA A CA 1
ATOM 852 C C . ALA A 1 106 ? 14.546 0.845 -10.201 1.00 91.44 106 ALA A C 1
ATOM 854 O O . ALA A 1 106 ? 13.671 0.432 -9.441 1.00 91.44 106 ALA A O 1
ATOM 855 N N . ALA A 1 107 ? 15.064 0.067 -11.155 1.00 92.50 107 ALA A N 1
ATOM 856 C CA . ALA A 1 107 ? 14.653 -1.322 -11.355 1.00 92.50 107 ALA A CA 1
ATOM 857 C C . ALA A 1 107 ? 14.956 -2.196 -10.129 1.00 92.50 107 ALA A C 1
ATOM 859 O O . ALA A 1 107 ? 14.115 -2.991 -9.701 1.00 92.50 107 ALA A O 1
ATOM 860 N N . LYS A 1 108 ? 16.140 -2.029 -9.528 1.00 94.94 108 LYS A N 1
ATOM 861 C CA . LYS A 1 108 ? 16.512 -2.726 -8.294 1.00 94.94 108 LYS A CA 1
ATOM 862 C C . LYS A 1 108 ? 15.580 -2.345 -7.142 1.00 94.94 108 LYS A C 1
ATOM 864 O O . LYS A 1 108 ? 15.057 -3.239 -6.479 1.00 94.94 108 LYS A O 1
ATOM 869 N N . ARG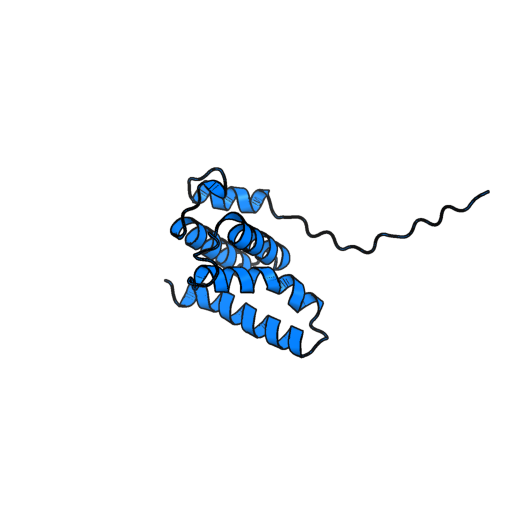 A 1 109 ? 15.318 -1.047 -6.947 1.00 95.06 109 ARG A N 1
ATOM 870 C CA . ARG A 1 109 ? 14.394 -0.541 -5.919 1.00 95.06 109 ARG A CA 1
ATOM 871 C C . ARG A 1 109 ? 12.975 -1.050 -6.112 1.00 95.06 109 ARG A C 1
ATOM 873 O O . ARG A 1 109 ? 12.372 -1.502 -5.147 1.00 95.06 109 ARG A O 1
ATOM 880 N N . PHE A 1 110 ? 12.477 -1.072 -7.347 1.00 95.12 110 PHE A N 1
ATOM 881 C CA . PHE A 1 110 ? 11.173 -1.649 -7.659 1.00 95.12 110 PHE A CA 1
ATOM 882 C C . PHE A 1 110 ? 11.068 -3.103 -7.184 1.00 95.12 110 PHE A C 1
ATOM 884 O O . PHE A 1 110 ? 10.107 -3.464 -6.511 1.00 95.12 110 PHE A O 1
ATOM 891 N N . ILE A 1 111 ? 12.068 -3.936 -7.494 1.00 94.94 111 ILE A N 1
ATOM 892 C CA . ILE A 1 111 ? 12.075 -5.350 -7.091 1.00 94.94 111 ILE A CA 1
ATOM 893 C C . ILE A 1 111 ? 12.160 -5.493 -5.567 1.00 94.94 111 ILE A C 1
ATOM 895 O O . ILE A 1 111 ? 11.458 -6.328 -4.999 1.00 94.94 111 ILE A O 1
ATOM 899 N N . GLU A 1 112 ? 13.013 -4.707 -4.906 1.00 95.88 112 GLU A N 1
ATOM 900 C CA . GLU A 1 112 ? 13.140 -4.697 -3.443 1.00 95.88 112 GLU A CA 1
ATOM 901 C C . GLU A 1 112 ? 11.804 -4.352 -2.775 1.00 95.88 112 GLU A C 1
ATOM 903 O O . GLU A 1 112 ? 11.314 -5.120 -1.947 1.00 95.88 112 GLU A O 1
ATOM 908 N N . PHE A 1 113 ? 11.175 -3.258 -3.200 1.00 96.06 113 PHE A N 1
ATOM 909 C CA . PHE A 1 113 ? 9.923 -2.775 -2.623 1.00 96.06 113 PHE A CA 1
ATOM 910 C C . PHE A 1 113 ? 8.771 -3.730 -2.924 1.00 96.06 113 PHE A C 1
ATOM 912 O O . PHE A 1 113 ? 7.956 -4.019 -2.052 1.00 96.06 113 PHE A O 1
ATOM 919 N N . LEU A 1 114 ? 8.725 -4.302 -4.131 1.00 94.44 114 LEU A N 1
ATOM 920 C CA . LEU A 1 114 ? 7.702 -5.282 -4.478 1.00 94.44 114 LEU A CA 1
ATOM 921 C C . LEU A 1 114 ? 7.822 -6.533 -3.600 1.00 94.44 114 LEU A C 1
ATOM 923 O O . LEU A 1 114 ? 6.812 -7.068 -3.147 1.00 94.44 114 LEU A O 1
ATOM 927 N N . ARG A 1 115 ? 9.047 -6.996 -3.322 1.00 94.31 115 ARG A N 1
ATOM 928 C CA . ARG A 1 115 ? 9.275 -8.121 -2.407 1.00 94.31 115 ARG A CA 1
ATOM 929 C C . ARG A 1 115 ? 8.845 -7.793 -0.988 1.00 94.31 115 ARG A C 1
ATOM 931 O O . ARG A 1 115 ? 8.213 -8.643 -0.373 1.00 94.31 115 ARG A O 1
ATOM 938 N N . GLU A 1 116 ? 9.155 -6.604 -0.483 1.00 94.12 116 GLU A N 1
ATOM 939 C CA . GLU A 1 116 ? 8.719 -6.154 0.844 1.00 94.12 116 GLU A CA 1
ATOM 940 C C . GLU A 1 116 ? 7.188 -6.193 0.961 1.00 94.12 116 GLU A C 1
ATOM 942 O O . GLU A 1 116 ? 6.646 -6.892 1.819 1.00 94.12 116 GLU A O 1
ATOM 947 N N . VAL A 1 117 ? 6.489 -5.560 0.014 1.00 93.75 117 VAL A N 1
ATOM 948 C CA . VAL A 1 117 ? 5.019 -5.501 -0.023 1.00 93.75 117 VAL A CA 1
ATOM 949 C C . VAL A 1 117 ? 4.396 -6.891 -0.124 1.00 93.75 117 VAL A C 1
ATOM 951 O O . VAL A 1 117 ? 3.460 -7.221 0.604 1.00 93.75 117 VAL A O 1
ATOM 954 N N . LEU A 1 118 ? 4.918 -7.752 -1.000 1.00 91.88 118 LEU A N 1
ATOM 955 C CA . LEU A 1 118 ? 4.386 -9.105 -1.145 1.00 91.88 118 LEU A CA 1
ATOM 956 C C . LEU A 1 118 ? 4.741 -9.999 0.052 1.00 91.88 118 LEU A C 1
ATOM 958 O O . LEU A 1 118 ? 3.962 -10.886 0.390 1.00 91.88 118 LEU A O 1
ATOM 962 N N . SER A 1 119 ? 5.861 -9.777 0.731 1.00 91.19 119 SER A N 1
ATOM 963 C CA . SER A 1 119 ? 6.229 -10.572 1.911 1.00 91.19 119 SER A CA 1
ATOM 964 C C . SER A 1 119 ? 5.408 -10.186 3.138 1.00 91.19 119 SER A C 1
ATOM 966 O O . SER A 1 119 ? 5.144 -11.040 3.977 1.00 91.19 119 SER A O 1
ATOM 968 N N . TYR A 1 120 ? 4.923 -8.944 3.207 1.00 89.75 120 TYR A N 1
ATOM 969 C CA . TYR A 1 120 ? 4.159 -8.428 4.341 1.00 89.75 120 TYR A CA 1
ATOM 970 C C . TYR A 1 120 ? 2.954 -9.298 4.722 1.00 89.75 120 TYR A C 1
ATOM 972 O O . TYR A 1 120 ? 2.766 -9.634 5.885 1.00 89.75 120 TYR A O 1
ATOM 980 N N . THR A 1 121 ? 2.183 -9.744 3.730 1.00 78.44 121 THR A N 1
ATOM 981 C CA . THR A 1 121 ? 1.027 -10.634 3.954 1.00 78.44 121 THR A CA 1
ATOM 982 C C . THR A 1 121 ? 1.412 -12.087 4.230 1.00 78.44 121 THR A C 1
ATOM 984 O O . THR A 1 121 ? 0.565 -12.858 4.647 1.00 78.44 121 THR A O 1
ATOM 987 N N . SER A 1 122 ? 2.660 -12.491 3.984 1.00 72.69 122 SER A N 1
ATOM 988 C CA . SER A 1 122 ? 3.118 -13.870 4.230 1.00 72.69 122 SER A CA 1
ATOM 989 C C . SER A 1 122 ? 3.701 -14.043 5.636 1.00 72.69 122 SER A C 1
ATOM 991 O O . SER A 1 122 ? 3.770 -15.164 6.126 1.00 72.69 122 SER A O 1
ATOM 993 N N . SER A 1 123 ? 4.117 -12.943 6.272 1.00 60.56 123 SER A N 1
ATOM 994 C CA . SER A 1 123 ? 4.736 -12.929 7.604 1.00 60.56 123 SER A CA 1
ATOM 995 C C . SER A 1 123 ? 3.795 -12.485 8.731 1.00 60.56 123 SER A C 1
ATOM 997 O O . SER A 1 123 ? 4.182 -12.569 9.891 1.00 60.56 123 SER A O 1
ATOM 999 N N . ASN A 1 124 ? 2.598 -11.981 8.406 1.00 54.38 124 ASN A N 1
ATOM 1000 C CA . ASN A 1 124 ? 1.638 -11.408 9.364 1.00 54.38 124 ASN A CA 1
ATOM 1001 C C . ASN A 1 124 ? 0.254 -12.097 9.315 1.00 54.38 124 ASN A C 1
ATOM 1003 O O . ASN A 1 124 ? -0.755 -11.479 9.651 1.00 54.38 124 ASN A O 1
ATOM 1007 N N . ILE A 1 125 ? 0.212 -13.360 8.870 1.00 47.44 125 ILE A N 1
ATOM 1008 C CA . ILE A 1 125 ? -0.944 -14.273 8.967 1.00 47.44 125 ILE A CA 1
ATOM 1009 C C . ILE A 1 125 ? -0.599 -15.382 9.957 1.00 47.44 125 ILE A C 1
ATOM 1011 O O . ILE A 1 125 ? 0.552 -15.870 9.889 1.00 47.44 125 ILE A O 1
#

Sequence (125 aa):
MKQQNIKEDKTIRIIFPTKKFKKYLEKSGVSSTKELSLDLIHNVFVETIGDFRKGELSLDELSGISNHLWSDGISDKDKFNSDLAKTLYSAAELSFYVRNVQDKDAAKRFIEFLREVLSYTSSNI

pLDDT: mean 87.87, std 13.94, range [41.28, 97.44]

Secondary structure (DSSP, 8-state):
-------------PPP-HHHHHHHHHHTT-SSGGG--HHHHHHHHHHHHHHHHTTSS-HHHHHHHHHHIIIIIS-TTTTTT-HHHHHHHHHHHHHHHHHTTTSHHHHHHHHHHHHHHHHHHHH--

Radius of gyration: 16.86 Å; chains: 1; bounding box: 36×49×54 Å

Foldseek 3Di:
DDDDPPDPPPDDDLDAPVVVLCVLQVVLVHRDLLPDDPVSLVSSLLVLLVCVVVVVAPLSNQLNSLCCCLVRNDDPVCCVPDLSNVLSNLSNCLVVLVVVCVDVVSVVSNVVSVCSNNCSNVPPD